Protein AF-A0A8B7NZS0-F1 (afdb_monomer)

Organism: Hyalella azteca (NCBI:txid294128)

pLDDT: mean 94.17, std 4.94, range [55.97, 98.5]

Mean predicted aligned error: 3.45 Å

Solvent-accessible surface area (backbone atoms only — not comparable to full-atom values): 9139 Å² total; per-residue (Å²): 96,61,95,75,73,39,80,42,83,44,68,47,51,79,77,82,53,74,66,44,69,57,82,91,39,33,42,39,36,47,36,36,73,24,49,51,70,50,74,46,76,57,96,89,38,81,35,51,24,24,23,70,68,56,48,27,56,76,72,72,43,74,86,49,78,38,71,66,47,79,46,74,58,92,57,36,57,59,39,32,47,53,32,38,65,71,78,41,49,70,65,55,73,36,41,43,24,40,39,31,53,44,56,37,47,86,48,65,72,50,35,52,50,49,55,50,52,52,54,53,46,45,74,71,50,31,41,79,79,46,73,45,64,42,73,56,96,82,29,60,46,80,54,95,93,36,86,43,40,28,30,34,42,36,34,32,40,29,57,92,79,106

Secondary structure (DSSP, 8-state):
-GGGT--EEEE-SSS---SEEETTTEEEE--EE-SSSEEEEETTEEEEEE-HHHHHHHHT-TT--BS-EEE--TTTHHHHHHHHHHT-GGGGGGBSEEEEEE---S-HHHHHHHHHHHHHHHHTTEEEEEEEE--STTSEEEETTEEEES-EEEEEEEGGG-

Foldseek 3Di:
DVVVVDAAEAEALPPPDDFDDDPDHYTYHNEAEALAFDWDADPNDTGTYHAPCVVCVVVVNQPPQAAEAEEDHPARVLSNLVRCLPPNVVSCVSYFKYKYKHFQADDPVSVVSVVVSVVSVVVSQKDWPDKDADVDPPFWDDDPNDTGGRMMITMIGHPVVD

Sequence (162 aa):
MERYGCKVYAFDPTMGRQAHLRGSNIHFQPWGLGGETGTSTFKGKKIPIYTYRDILKKINEEKSLIDYLKIDIEGFEIDFFRNVLNDDAELLANVKQIGMEIHPGRSTTIRDKIWSQIRQLRSLHFSQVFSQPNLVAKNPYEFRNKTVSNCYEILWVRKQFN

InterPro domains:
  IPR025714 Methyltransferase domain [PF13383] (5-111)
  IPR026913 Probable methyltransferase-like protein 24 [PTHR32026] (1-160)
  IPR029063 S-adenosyl-L-methionine-dependent methyltransferase superfamily [G3DSA:3.40.50.150] (1-130)
  IPR029063 S-adenosyl-L-methionine-dependent methyltransferase superfamily [SSF53335] (4-124)

Structure (mmCIF, N/CA/C/O backbone):
data_AF-A0A8B7NZS0-F1
#
_entry.id   AF-A0A8B7NZS0-F1
#
loop_
_atom_site.group_PDB
_atom_site.id
_atom_site.type_symbol
_atom_site.label_atom_id
_atom_site.label_alt_id
_atom_site.label_comp_id
_atom_site.label_asym_id
_atom_site.label_entity_id
_atom_site.label_seq_id
_atom_site.pdbx_PDB_ins_code
_atom_site.Cartn_x
_atom_site.Cartn_y
_atom_site.Cartn_z
_atom_site.occupancy
_atom_site.B_iso_or_equiv
_atom_site.auth_seq_id
_atom_site.auth_comp_id
_atom_site.auth_asym_id
_atom_site.auth_atom_id
_atom_site.pdbx_PDB_model_num
ATOM 1 N N . MET A 1 1 ? -19.993 -2.955 -0.467 1.00 80.12 1 MET A N 1
ATOM 2 C CA . MET A 1 1 ? -19.342 -2.844 0.854 1.00 80.12 1 MET A CA 1
ATOM 3 C C . MET A 1 1 ? -20.303 -2.293 1.890 1.00 80.12 1 MET A C 1
ATOM 5 O O . MET A 1 1 ? -20.662 -3.044 2.777 1.00 80.12 1 MET A O 1
ATOM 9 N N . GLU A 1 2 ? -20.826 -1.072 1.735 1.00 82.38 2 GLU A N 1
ATOM 10 C CA . GLU A 1 2 ? -21.787 -0.514 2.707 1.00 82.38 2 GLU A CA 1
ATOM 11 C C . GLU A 1 2 ? -23.027 -1.400 2.940 1.00 82.38 2 GLU A C 1
ATOM 13 O O . GLU A 1 2 ? -23.346 -1.711 4.078 1.00 82.38 2 GLU A O 1
ATOM 18 N N . ARG A 1 3 ? -23.678 -1.893 1.874 1.00 87.38 3 ARG A N 1
ATOM 19 C CA . ARG A 1 3 ? -24.835 -2.812 1.987 1.00 87.38 3 ARG A CA 1
ATOM 20 C C . ARG A 1 3 ? -24.532 -4.125 2.723 1.00 87.38 3 ARG A C 1
ATOM 22 O O . ARG A 1 3 ? -25.457 -4.810 3.130 1.00 87.38 3 ARG A O 1
ATOM 29 N N . TYR A 1 4 ? -23.254 -4.472 2.862 1.00 89.88 4 TYR A N 1
ATOM 30 C CA . TYR A 1 4 ? -22.785 -5.649 3.594 1.00 89.88 4 TYR A CA 1
ATOM 31 C C . TYR A 1 4 ? -22.320 -5.297 5.019 1.00 89.88 4 TYR A C 1
ATOM 33 O O . TYR A 1 4 ? -21.692 -6.119 5.674 1.00 89.88 4 TYR A O 1
ATOM 41 N N . GLY A 1 5 ? -22.583 -4.072 5.492 1.00 91.12 5 GLY A N 1
ATOM 42 C CA . GLY A 1 5 ? -22.212 -3.602 6.829 1.00 91.12 5 GLY A CA 1
ATOM 43 C C . GLY A 1 5 ? -20.736 -3.231 6.993 1.00 91.12 5 GLY A C 1
ATOM 44 O O . GLY A 1 5 ? -20.312 -2.909 8.099 1.00 91.12 5 GLY A O 1
ATOM 45 N N . CYS A 1 6 ? -19.937 -3.250 5.922 1.00 92.88 6 CYS A N 1
ATOM 46 C CA . CYS A 1 6 ? -18.503 -2.988 6.022 1.00 92.88 6 CYS A CA 1
ATOM 47 C C . CYS A 1 6 ? -18.218 -1.522 6.364 1.00 92.88 6 CYS A C 1
ATOM 49 O O . CYS A 1 6 ? -18.749 -0.620 5.709 1.00 92.88 6 CYS A O 1
ATOM 51 N N . LYS A 1 7 ? -17.298 -1.308 7.310 1.00 96.06 7 LYS A N 1
ATOM 52 C CA . LYS A 1 7 ? -16.635 -0.022 7.529 1.00 96.06 7 LYS A CA 1
ATOM 53 C C . LYS A 1 7 ? -15.509 0.131 6.519 1.00 96.06 7 LYS A C 1
ATOM 55 O O . LYS A 1 7 ? -14.648 -0.739 6.421 1.00 96.06 7 LYS A O 1
ATOM 60 N N . VAL A 1 8 ? -15.537 1.205 5.738 1.00 97.25 8 VAL A N 1
ATOM 61 C CA . VAL A 1 8 ? -14.570 1.427 4.657 1.00 97.25 8 VAL A CA 1
ATOM 62 C C . VAL A 1 8 ? -13.916 2.781 4.834 1.00 97.25 8 VAL A C 1
ATOM 64 O O . VAL A 1 8 ? -14.604 3.789 4.948 1.00 97.25 8 VAL A O 1
ATOM 67 N N . TYR A 1 9 ? -12.592 2.803 4.767 1.00 98.31 9 TYR A N 1
ATOM 68 C CA . TYR A 1 9 ? -11.823 4.024 4.595 1.00 98.31 9 TYR A CA 1
ATOM 69 C C . TYR A 1 9 ? -11.248 4.043 3.182 1.00 98.31 9 TYR A C 1
ATOM 71 O O . TYR A 1 9 ? -10.596 3.090 2.761 1.00 98.31 9 TYR A O 1
ATOM 79 N N . ALA A 1 10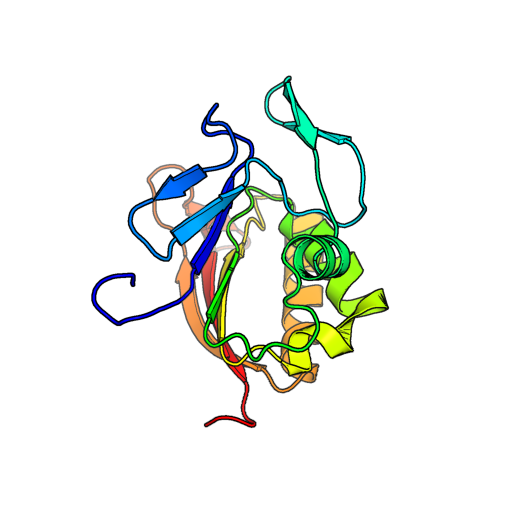 ? -11.541 5.106 2.440 1.00 97.81 10 ALA A N 1
ATOM 80 C CA . ALA A 1 10 ? -11.091 5.300 1.071 1.00 97.81 10 ALA A CA 1
ATOM 81 C C . ALA A 1 10 ? -10.220 6.554 0.997 1.00 97.81 10 ALA A C 1
ATOM 83 O O . ALA A 1 10 ? -10.612 7.612 1.491 1.00 97.81 10 ALA A O 1
ATOM 84 N N . PHE A 1 11 ? -9.059 6.431 0.362 1.00 98.06 11 PHE A N 1
ATOM 85 C CA . PHE A 1 11 ? -8.056 7.485 0.280 1.00 98.06 11 PHE A CA 1
ATOM 86 C C . PHE A 1 11 ? -7.757 7.775 -1.186 1.00 98.06 11 PHE A C 1
ATOM 88 O O . PHE A 1 11 ? -7.313 6.880 -1.899 1.00 98.06 11 PHE A O 1
ATOM 95 N N . ASP A 1 12 ? -8.029 8.996 -1.643 1.00 96.81 12 ASP A N 1
ATOM 96 C CA . ASP A 1 12 ? -7.651 9.430 -2.991 1.00 96.81 12 ASP A CA 1
ATOM 97 C C . ASP A 1 12 ? -7.437 10.956 -3.012 1.00 96.81 12 ASP A C 1
ATOM 99 O O . ASP A 1 12 ? -8.398 11.729 -2.918 1.00 96.81 12 ASP A O 1
ATOM 103 N N . PRO A 1 13 ? -6.189 11.434 -3.153 1.00 95.81 13 PRO A N 1
ATOM 104 C CA . PRO A 1 13 ? -5.892 12.863 -3.161 1.00 95.81 13 PRO A CA 1
ATOM 105 C C . PRO A 1 13 ? -6.210 13.539 -4.507 1.00 95.81 13 PRO A C 1
ATOM 107 O O . PRO A 1 13 ? -6.056 14.754 -4.644 1.00 95.81 13 PRO A O 1
ATOM 110 N N . THR A 1 14 ? -6.630 12.782 -5.524 1.00 93.88 14 THR A N 1
ATOM 111 C CA . THR A 1 14 ? -6.780 13.253 -6.908 1.00 93.88 14 THR A CA 1
ATOM 112 C C . THR A 1 14 ? -8.221 13.584 -7.290 1.00 93.88 14 THR A C 1
ATOM 114 O O . THR A 1 14 ? -8.434 14.361 -8.225 1.00 93.88 14 THR A O 1
ATOM 117 N N . MET A 1 15 ? -9.213 13.095 -6.535 1.00 93.75 15 MET A N 1
ATOM 118 C CA . MET A 1 15 ? -10.639 13.300 -6.834 1.00 93.75 15 MET A CA 1
ATOM 119 C C . MET A 1 15 ? -11.110 14.759 -6.745 1.00 93.75 15 MET A C 1
ATOM 121 O O . MET A 1 15 ? -12.225 15.068 -7.167 1.00 93.75 15 MET A O 1
ATOM 125 N N . GLY A 1 16 ? -10.318 15.655 -6.143 1.00 92.00 16 GLY A N 1
ATOM 126 C CA . GLY A 1 16 ? -10.723 17.046 -5.910 1.00 92.00 16 GLY A CA 1
ATOM 127 C C . GLY A 1 16 ? -11.935 17.175 -4.979 1.00 92.00 16 GLY A C 1
ATOM 128 O O . GLY A 1 16 ? -12.684 18.146 -5.060 1.00 92.00 16 GLY A O 1
ATOM 129 N N . ARG A 1 17 ? -12.159 16.177 -4.117 1.00 95.31 17 ARG A N 1
ATOM 130 C CA . ARG A 1 17 ? -13.229 16.157 -3.116 1.00 95.31 17 ARG A CA 1
ATOM 131 C C . ARG A 1 17 ? -12.637 16.400 -1.736 1.00 95.31 17 ARG A C 1
ATOM 133 O O . ARG A 1 17 ? -11.529 15.963 -1.454 1.00 95.31 17 ARG A O 1
ATOM 140 N N . GLN A 1 18 ? -13.382 17.077 -0.873 1.00 96.75 18 GLN A N 1
ATOM 141 C CA . GLN A 1 18 ? -13.036 17.158 0.545 1.00 96.75 18 GLN A CA 1
ATOM 142 C C . GLN A 1 18 ? -13.368 15.839 1.250 1.00 96.75 18 GLN A C 1
ATOM 144 O O . GLN A 1 18 ? -14.096 15.005 0.703 1.00 96.75 18 GLN A O 1
ATOM 149 N N . ALA A 1 19 ? -12.839 15.658 2.461 1.00 98.12 19 ALA A N 1
ATOM 150 C CA . ALA A 1 19 ? -13.211 14.538 3.315 1.00 98.12 19 ALA A CA 1
ATOM 151 C C . ALA A 1 19 ? -14.733 14.510 3.512 1.00 98.12 19 ALA A C 1
ATOM 153 O O . ALA A 1 19 ? -15.348 15.544 3.776 1.00 98.12 19 ALA A O 1
ATOM 154 N N . HIS A 1 20 ? -15.344 13.343 3.339 1.00 97.56 20 HIS A N 1
ATOM 155 C CA . HIS A 1 20 ? -16.790 13.187 3.467 1.00 97.56 20 HIS A CA 1
ATOM 156 C C . HIS A 1 20 ? -17.163 11.740 3.770 1.00 97.56 20 HIS A C 1
ATOM 158 O O . HIS A 1 20 ? -16.394 10.809 3.532 1.00 97.56 20 HIS A O 1
ATOM 164 N N . LEU A 1 21 ? -18.378 11.557 4.275 1.00 97.06 21 LEU A N 1
ATOM 165 C CA . LEU A 1 21 ? -18.997 10.248 4.387 1.00 97.06 21 LEU A CA 1
ATOM 166 C C . LEU A 1 21 ? -19.814 9.984 3.120 1.00 97.06 21 LEU A C 1
ATOM 168 O O . LEU A 1 21 ? -20.641 10.806 2.721 1.00 97.06 21 LEU A O 1
ATOM 172 N N . ARG A 1 22 ? -19.582 8.846 2.472 1.00 93.12 22 ARG A N 1
ATOM 173 C CA . ARG A 1 22 ? -20.422 8.352 1.382 1.00 93.12 22 ARG A CA 1
ATOM 174 C C . ARG A 1 22 ? -21.367 7.297 1.949 1.00 93.12 22 ARG A C 1
ATOM 176 O O . ARG A 1 22 ? -20.941 6.198 2.294 1.00 93.12 22 ARG A O 1
ATOM 183 N N . GLY A 1 23 ? -22.645 7.649 2.041 1.00 90.81 23 GLY A N 1
ATOM 184 C CA . GLY A 1 23 ? -23.613 6.841 2.776 1.00 90.81 23 GLY A CA 1
ATOM 185 C C . GLY A 1 23 ? -23.385 6.979 4.282 1.00 90.81 23 GLY A C 1
ATOM 186 O O . GLY A 1 23 ? -23.186 8.082 4.779 1.00 90.81 23 GLY A O 1
ATOM 187 N N . SER A 1 24 ? -23.409 5.860 4.988 1.00 90.94 24 SER A N 1
ATOM 188 C CA . SER A 1 24 ? -23.320 5.737 6.443 1.00 90.94 24 SER A CA 1
ATOM 189 C C . SER A 1 24 ? -21.976 5.210 6.951 1.00 90.94 24 SER A C 1
ATOM 191 O O . SER A 1 24 ? -21.653 5.445 8.110 1.00 90.94 24 SER A O 1
ATOM 193 N N . ASN A 1 25 ? -21.190 4.509 6.120 1.00 95.19 25 ASN A N 1
ATOM 194 C CA . ASN A 1 25 ? -20.007 3.779 6.610 1.00 95.19 25 ASN A CA 1
ATOM 195 C C . ASN A 1 25 ? -18.794 3.767 5.657 1.00 95.19 25 ASN A C 1
ATOM 197 O O . ASN A 1 25 ? -17.875 2.961 5.820 1.00 95.19 25 ASN A O 1
ATOM 201 N N . ILE A 1 26 ? -18.787 4.628 4.630 1.00 96.88 26 ILE A N 1
ATOM 202 C CA . ILE A 1 26 ? -17.635 4.806 3.732 1.00 96.88 26 ILE A CA 1
ATOM 203 C C . ILE A 1 26 ? -17.032 6.187 3.979 1.00 96.88 26 ILE A C 1
ATOM 205 O O . ILE A 1 26 ? -17.579 7.203 3.554 1.00 96.88 26 ILE A O 1
ATOM 209 N N . HIS A 1 27 ? -15.895 6.220 4.660 1.00 97.69 27 HIS A N 1
ATOM 210 C CA . HIS A 1 27 ? -15.165 7.422 5.033 1.00 97.69 27 HIS A CA 1
ATOM 211 C C . HIS A 1 27 ? -14.140 7.755 3.952 1.00 97.69 27 HIS A C 1
ATOM 213 O O . HIS A 1 27 ? -13.129 7.068 3.806 1.00 97.69 27 HIS A O 1
ATOM 219 N N . PHE A 1 28 ? -14.397 8.808 3.189 1.00 98.25 28 PHE A N 1
ATOM 220 C CA . PHE A 1 28 ? -13.462 9.301 2.193 1.00 98.25 28 PHE A CA 1
ATOM 221 C C . PHE A 1 28 ? -12.506 10.331 2.797 1.00 98.25 28 PHE A C 1
ATOM 223 O O . PHE A 1 28 ? -12.942 11.259 3.484 1.00 98.25 28 PHE A O 1
ATOM 230 N N . GLN A 1 29 ? -11.220 10.205 2.474 1.00 98.31 29 GLN A N 1
ATOM 231 C CA . GLN A 1 29 ? -10.169 11.149 2.836 1.00 98.31 29 GLN A CA 1
ATOM 232 C C . GLN A 1 29 ? -9.335 11.536 1.600 1.00 98.31 29 GLN A C 1
ATOM 234 O O . GLN A 1 29 ? -8.899 10.659 0.854 1.00 98.31 29 GLN A O 1
ATOM 239 N N . PRO A 1 30 ? -9.052 12.831 1.372 1.00 97.38 30 PRO A N 1
ATOM 240 C CA . PRO A 1 30 ? -8.280 13.289 0.217 1.00 97.38 30 PRO A CA 1
ATOM 241 C C . PRO A 1 30 ? -6.768 13.214 0.466 1.00 97.38 30 PRO A C 1
ATOM 243 O O . PRO A 1 30 ? -6.051 14.208 0.341 1.00 97.38 30 PRO A O 1
ATOM 246 N N . TRP A 1 31 ? -6.285 12.049 0.890 1.00 97.75 31 TRP A N 1
ATOM 247 C CA . TRP A 1 31 ? -4.897 11.827 1.292 1.00 97.75 31 TRP A CA 1
ATOM 248 C C . TRP A 1 31 ? -4.234 10.789 0.393 1.00 97.75 31 TRP A C 1
ATOM 250 O O . TRP A 1 31 ? -4.885 9.836 -0.023 1.00 97.75 31 TRP A O 1
ATOM 260 N N . GLY A 1 32 ? -2.943 10.956 0.117 1.00 97.25 32 GLY A N 1
ATOM 261 C CA . GLY A 1 32 ? -2.127 9.931 -0.529 1.00 97.25 32 GLY A CA 1
ATOM 262 C C . GLY A 1 32 ? -1.412 9.030 0.480 1.00 97.25 32 GLY A C 1
ATOM 263 O O . GLY A 1 32 ? -1.158 9.424 1.620 1.00 97.25 32 GLY A O 1
ATOM 264 N N . LEU A 1 33 ? -1.054 7.830 0.031 1.00 97.56 33 LEU A N 1
ATOM 265 C CA . LEU A 1 33 ? -0.174 6.906 0.744 1.00 97.56 33 LEU A CA 1
ATOM 266 C C . LEU A 1 33 ? 1.257 7.076 0.221 1.00 97.56 33 LEU A C 1
ATOM 268 O O . LEU A 1 33 ? 1.469 7.125 -0.990 1.00 97.56 33 LEU A O 1
ATOM 272 N N . GLY A 1 34 ? 2.232 7.169 1.121 1.00 95.69 34 GLY A N 1
ATOM 273 C CA . GLY A 1 34 ? 3.642 7.327 0.768 1.00 95.69 34 GLY A CA 1
ATOM 274 C C . GLY A 1 34 ? 4.581 6.624 1.745 1.00 95.69 34 GLY A C 1
ATOM 275 O O . GLY A 1 34 ? 4.146 5.999 2.709 1.00 95.69 34 GLY A O 1
ATOM 276 N N . GLY A 1 35 ? 5.885 6.733 1.482 1.00 95.88 35 GLY A N 1
ATOM 277 C CA . GLY A 1 35 ? 6.931 6.211 2.369 1.00 95.88 35 GLY A CA 1
ATOM 278 C C . GLY A 1 35 ? 7.312 7.150 3.516 1.00 95.88 35 GLY A C 1
ATOM 279 O O . GLY A 1 35 ? 8.088 6.765 4.380 1.00 95.88 35 GLY A O 1
ATOM 280 N N . GLU A 1 36 ? 6.792 8.376 3.520 1.00 96.25 36 GLU A N 1
ATOM 281 C CA . GLU A 1 36 ? 6.973 9.365 4.580 1.00 96.25 36 GLU A CA 1
ATOM 282 C C . GLU A 1 36 ? 5.743 10.277 4.657 1.00 96.25 36 GLU A C 1
ATOM 284 O O . GLU A 1 36 ? 4.994 10.421 3.685 1.00 96.25 36 GLU A O 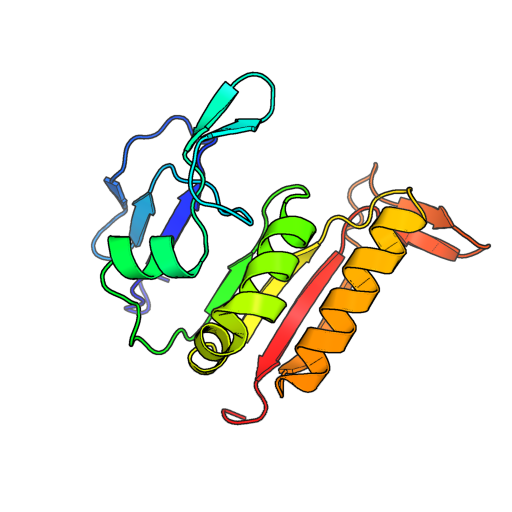1
ATOM 289 N N . THR A 1 37 ? 5.529 10.893 5.817 1.00 98.00 37 THR A N 1
ATOM 290 C CA . THR A 1 37 ? 4.454 11.868 6.008 1.00 98.00 37 THR A CA 1
ATOM 291 C C . THR A 1 37 ? 4.920 13.254 5.594 1.00 98.00 37 THR A C 1
ATOM 293 O O . THR A 1 37 ? 5.931 13.755 6.082 1.00 98.00 37 THR A O 1
ATOM 296 N N . GLY A 1 38 ? 4.157 13.907 4.721 1.00 97.12 38 GLY A N 1
ATOM 297 C CA . GLY A 1 38 ? 4.512 15.222 4.211 1.00 97.12 38 GLY A CA 1
ATOM 298 C C . GLY A 1 38 ? 3.678 15.637 3.009 1.00 97.12 38 GLY A C 1
ATOM 299 O O . GLY A 1 38 ? 2.464 15.443 2.957 1.00 97.12 38 GLY A O 1
ATOM 300 N N . THR A 1 39 ? 4.337 16.266 2.041 1.00 96.62 39 THR A N 1
ATOM 301 C CA . THR A 1 39 ? 3.721 16.716 0.791 1.00 96.62 39 THR A CA 1
ATOM 302 C C . THR A 1 39 ? 4.494 16.147 -0.385 1.00 96.62 39 THR A C 1
ATOM 304 O O . THR A 1 39 ? 5.698 16.359 -0.486 1.00 96.62 39 THR A O 1
ATOM 307 N N . SER A 1 40 ? 3.793 15.487 -1.301 1.00 94.12 40 SER A N 1
ATOM 308 C CA . SER A 1 40 ? 4.353 15.030 -2.574 1.00 94.12 40 SER A CA 1
ATOM 309 C C . SER A 1 40 ? 3.791 15.847 -3.733 1.00 94.12 40 SER A C 1
ATOM 311 O O . SER A 1 40 ? 2.775 16.529 -3.592 1.00 94.12 40 SER A O 1
ATOM 313 N N . THR A 1 41 ? 4.454 15.798 -4.886 1.00 92.88 41 THR A N 1
ATOM 314 C CA . THR A 1 41 ? 3.946 16.394 -6.124 1.00 92.88 41 THR A CA 1
ATOM 315 C C . THR A 1 41 ? 3.483 15.291 -7.062 1.00 92.88 41 THR A C 1
ATOM 317 O O . THR A 1 41 ? 4.292 14.503 -7.541 1.00 92.88 41 THR A O 1
ATOM 320 N N . PHE A 1 42 ? 2.190 15.268 -7.377 1.00 89.19 42 PHE A N 1
ATOM 321 C CA . PHE A 1 42 ? 1.605 14.342 -8.343 1.00 89.19 42 PHE A CA 1
ATOM 322 C C . PHE A 1 42 ? 0.897 15.123 -9.447 1.00 89.19 42 PHE A C 1
ATOM 324 O O . PHE A 1 42 ? 0.040 15.965 -9.175 1.00 89.19 42 PHE A O 1
ATOM 331 N N . LYS A 1 43 ? 1.285 14.884 -10.708 1.00 88.50 43 LYS A N 1
ATOM 332 C CA . LYS A 1 43 ? 0.761 15.604 -11.889 1.00 88.50 43 LYS A CA 1
ATOM 333 C C . LYS A 1 43 ? 0.766 17.138 -11.709 1.00 88.50 43 LYS A C 1
ATOM 335 O O . LYS A 1 43 ? -0.197 17.820 -12.047 1.00 88.50 43 LYS A O 1
ATOM 340 N N . GLY A 1 44 ? 1.845 17.670 -11.125 1.00 89.69 44 GLY A N 1
ATOM 341 C CA . GLY A 1 44 ? 2.034 19.106 -10.873 1.00 89.69 44 GLY A CA 1
ATOM 342 C C . GL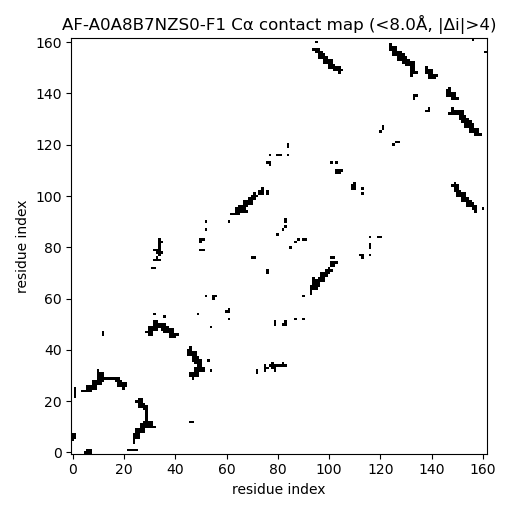Y A 1 44 ? 1.256 19.676 -9.680 1.00 89.69 44 GLY A C 1
ATOM 343 O O . GLY A 1 44 ? 1.368 20.867 -9.402 1.00 89.69 44 GLY A O 1
ATOM 344 N N . LYS A 1 45 ? 0.490 18.857 -8.951 1.00 90.81 45 LYS A N 1
ATOM 345 C CA . LYS A 1 45 ? -0.253 19.273 -7.756 1.00 90.81 45 LYS A CA 1
ATOM 346 C C . LYS A 1 45 ? 0.442 18.783 -6.495 1.00 90.81 45 LYS A C 1
ATOM 348 O O . LYS A 1 45 ? 0.846 17.625 -6.419 1.00 90.81 45 LYS A O 1
ATOM 353 N N . LYS A 1 46 ? 0.537 19.659 -5.496 1.00 94.25 46 LYS A N 1
ATOM 354 C CA . LYS A 1 46 ? 0.965 19.286 -4.146 1.00 94.25 46 LYS A CA 1
ATOM 355 C C . LYS A 1 46 ? -0.165 18.526 -3.457 1.00 94.25 46 LYS A C 1
ATOM 357 O O . LYS A 1 46 ? -1.270 19.053 -3.352 1.00 94.25 46 LYS A O 1
ATOM 362 N N . ILE A 1 47 ? 0.118 17.310 -3.006 1.00 94.56 47 ILE A N 1
ATOM 363 C CA . ILE A 1 47 ? -0.830 16.436 -2.315 1.00 94.56 47 ILE A CA 1
ATOM 364 C C . ILE A 1 47 ? -0.289 16.063 -0.931 1.00 94.56 47 ILE A C 1
ATOM 366 O O . ILE A 1 47 ? 0.909 15.788 -0.808 1.00 94.56 47 ILE A O 1
ATOM 370 N N . PRO A 1 48 ? -1.136 16.049 0.113 1.00 97.00 48 PRO A N 1
ATOM 371 C CA . PRO A 1 48 ? -0.737 15.500 1.398 1.00 97.00 48 PRO A CA 1
ATOM 372 C C . PRO A 1 48 ? -0.545 13.989 1.254 1.00 97.00 48 PRO A C 1
ATOM 374 O O . PRO A 1 48 ? -1.416 13.298 0.719 1.00 97.00 48 PRO A O 1
ATOM 377 N N . ILE A 1 49 ? 0.590 13.490 1.734 1.00 97.69 49 ILE A N 1
ATOM 378 C CA . ILE A 1 49 ? 0.883 12.059 1.808 1.00 97.69 49 ILE A CA 1
ATOM 379 C C . ILE A 1 49 ? 1.184 11.664 3.249 1.00 97.69 49 ILE A C 1
ATOM 381 O O . ILE A 1 49 ? 1.722 12.464 4.018 1.00 97.69 49 ILE A O 1
ATOM 385 N N . TYR A 1 50 ? 0.830 10.436 3.603 1.00 98.25 50 TYR A N 1
ATOM 386 C CA . TYR A 1 50 ? 1.066 9.871 4.926 1.00 98.25 50 TYR A CA 1
ATOM 387 C C . TYR A 1 50 ? 1.635 8.460 4.804 1.00 98.25 50 TYR A C 1
ATOM 389 O O . TYR A 1 50 ? 1.308 7.734 3.860 1.00 98.25 50 TYR A O 1
ATOM 397 N N . THR A 1 51 ? 2.450 8.062 5.780 1.00 98.19 51 THR A N 1
ATOM 398 C CA . THR A 1 51 ? 2.799 6.648 5.968 1.00 98.19 51 THR A CA 1
ATOM 399 C C . THR A 1 51 ? 1.560 5.842 6.341 1.00 98.19 51 THR A C 1
ATOM 401 O O . THR A 1 51 ? 0.560 6.384 6.825 1.00 98.19 51 THR A O 1
ATOM 404 N N . TYR A 1 52 ? 1.620 4.522 6.167 1.00 98.06 52 TYR A N 1
ATOM 405 C CA . TYR A 1 52 ? 0.507 3.650 6.543 1.00 98.06 52 TYR A CA 1
ATOM 406 C C . TYR A 1 52 ? 0.153 3.770 8.031 1.00 98.06 52 TYR A C 1
ATOM 408 O O . TYR A 1 52 ? -1.022 3.898 8.380 1.00 98.06 52 TYR A O 1
ATOM 416 N N . ARG A 1 53 ? 1.167 3.836 8.903 1.00 97.88 53 ARG A N 1
ATOM 417 C CA . ARG A 1 53 ? 0.989 4.080 10.338 1.00 97.88 53 ARG A CA 1
ATOM 418 C C . ARG A 1 53 ? 0.225 5.369 10.615 1.00 97.88 53 ARG A C 1
ATOM 420 O O . ARG A 1 53 ? -0.720 5.369 11.402 1.00 97.88 53 ARG A O 1
ATOM 427 N N . ASP A 1 54 ? 0.629 6.466 9.981 1.00 98.44 54 ASP A N 1
ATOM 428 C CA . ASP A 1 54 ? 0.020 7.770 10.227 1.00 98.44 54 ASP A CA 1
ATOM 429 C C . ASP A 1 54 ? -1.403 7.853 9.675 1.00 98.44 54 ASP A C 1
ATOM 431 O O . ASP A 1 54 ? -2.249 8.511 10.286 1.00 98.44 54 ASP A O 1
ATOM 435 N N . ILE A 1 55 ? -1.707 7.142 8.583 1.00 98.50 55 ILE A N 1
ATOM 436 C CA . ILE A 1 55 ? -3.091 6.963 8.130 1.00 98.50 55 ILE A CA 1
ATOM 437 C C . ILE A 1 55 ? -3.907 6.266 9.216 1.00 98.50 55 ILE A C 1
ATOM 439 O O . ILE A 1 55 ? -4.916 6.828 9.643 1.00 98.50 55 ILE A O 1
ATOM 443 N N . LEU A 1 56 ? -3.464 5.097 9.697 1.00 98.25 56 LEU A N 1
ATOM 444 C CA . LEU A 1 56 ? -4.180 4.329 10.723 1.00 98.25 56 LEU A CA 1
ATOM 445 C C . LEU A 1 56 ? -4.397 5.142 12.008 1.00 98.25 56 LEU A C 1
ATOM 447 O O . LEU A 1 56 ? -5.501 5.128 12.552 1.00 98.25 56 LEU A O 1
ATOM 451 N N . LYS A 1 57 ? -3.393 5.915 12.444 1.00 98.31 57 LYS A N 1
ATOM 452 C CA . LYS A 1 57 ? -3.510 6.872 13.560 1.00 98.31 57 LYS A CA 1
ATOM 453 C C . LYS A 1 57 ? -4.609 7.894 13.325 1.00 98.31 57 LYS A C 1
ATOM 455 O O . LYS A 1 57 ? -5.461 8.098 14.179 1.00 98.31 57 LYS A O 1
ATOM 460 N N . LYS A 1 58 ? -4.615 8.540 12.157 1.00 98.31 58 LYS A N 1
ATOM 461 C CA . LYS A 1 58 ? -5.575 9.610 11.841 1.00 98.31 58 LYS A CA 1
ATOM 462 C C . LYS A 1 58 ? -7.019 9.138 11.799 1.00 98.31 58 LYS A C 1
ATOM 464 O O . LYS A 1 58 ? -7.917 9.932 12.065 1.00 98.31 58 LYS A O 1
ATOM 469 N N . ILE A 1 59 ? -7.240 7.877 11.446 1.00 97.62 59 ILE A N 1
ATOM 470 C CA . ILE A 1 59 ? -8.577 7.283 11.401 1.00 97.62 59 ILE A CA 1
ATOM 471 C C . ILE A 1 59 ? -8.938 6.500 12.673 1.00 97.62 59 ILE A C 1
ATOM 473 O O . ILE A 1 59 ? -10.055 5.991 12.748 1.00 97.62 59 ILE A O 1
ATOM 477 N N . ASN A 1 60 ? -8.033 6.448 13.661 1.00 97.31 60 ASN A N 1
ATOM 478 C CA . ASN A 1 60 ? -8.133 5.670 14.900 1.00 97.31 60 ASN A CA 1
ATOM 479 C C . ASN A 1 60 ? -8.317 4.151 14.681 1.00 97.31 60 ASN A C 1
ATOM 481 O O . ASN A 1 60 ? -9.083 3.509 15.395 1.00 97.31 60 ASN A O 1
ATOM 485 N N . GLU A 1 61 ? -7.599 3.566 13.718 1.00 97.00 61 GLU A N 1
ATOM 486 C CA . GLU A 1 61 ? -7.684 2.136 13.350 1.00 97.00 61 GLU A CA 1
ATOM 487 C C . GLU A 1 61 ? -6.352 1.377 13.533 1.00 97.00 61 GLU A C 1
ATOM 489 O O . GLU A 1 61 ? -6.163 0.299 12.979 1.00 97.00 61 GLU A O 1
ATOM 494 N N . GLU A 1 62 ? -5.400 1.903 14.313 1.00 94.88 62 GLU A N 1
ATOM 495 C CA . GLU A 1 62 ? -4.075 1.272 14.511 1.00 94.88 62 GLU A CA 1
ATOM 496 C C . GLU A 1 62 ? -4.141 -0.162 15.052 1.00 94.88 62 GLU A C 1
ATOM 498 O O . GLU A 1 62 ? -3.278 -0.990 14.765 1.00 94.88 62 GLU A O 1
ATOM 503 N N . LYS A 1 63 ? -5.161 -0.453 15.862 1.00 94.50 63 LYS A N 1
ATOM 504 C CA . LYS A 1 63 ? -5.346 -1.755 16.520 1.00 94.50 63 LYS A CA 1
ATOM 505 C C . LYS A 1 63 ? -6.376 -2.632 15.815 1.00 94.50 63 LYS A C 1
ATOM 507 O O . LYS A 1 63 ? -6.686 -3.717 16.303 1.00 94.50 63 LYS A O 1
ATOM 512 N N . SER A 1 64 ? -6.937 -2.152 14.715 1.00 95.19 64 SER A N 1
ATOM 513 C CA . SER A 1 64 ? -8.059 -2.809 14.066 1.00 95.19 64 SER A CA 1
ATOM 514 C C . SER A 1 64 ? -7.598 -3.931 13.161 1.00 95.19 64 SER A C 1
ATOM 516 O O . SER A 1 64 ? -6.583 -3.824 12.475 1.00 95.19 64 SER A O 1
ATOM 518 N N . LEU A 1 65 ? -8.382 -5.006 13.140 1.00 96.12 65 LEU A N 1
ATOM 519 C CA . LEU A 1 65 ? -8.227 -6.073 12.166 1.00 96.12 65 LEU A CA 1
ATOM 520 C C . LEU A 1 65 ? -8.793 -5.603 10.823 1.00 96.12 65 LEU A C 1
ATOM 522 O O . LEU A 1 65 ? -9.974 -5.281 10.715 1.00 96.12 65 LEU A O 1
ATOM 526 N N . ILE A 1 66 ? -7.948 -5.582 9.802 1.00 97.31 66 ILE A N 1
ATOM 527 C CA . ILE A 1 66 ? -8.278 -5.150 8.449 1.00 97.31 66 ILE A CA 1
ATOM 528 C C . ILE A 1 66 ? -8.522 -6.393 7.603 1.00 97.31 66 ILE A C 1
ATOM 530 O O . ILE A 1 66 ? -7.601 -7.146 7.274 1.00 97.31 66 ILE A O 1
ATOM 534 N N . ASP A 1 67 ? -9.781 -6.610 7.230 1.00 97.12 67 ASP A N 1
ATOM 535 C CA . ASP A 1 67 ? -10.157 -7.749 6.391 1.00 97.12 67 ASP A CA 1
ATOM 536 C C . ASP A 1 67 ? -9.564 -7.655 4.981 1.00 97.12 67 ASP A C 1
ATOM 538 O O . ASP A 1 67 ? -9.196 -8.675 4.396 1.00 97.12 67 ASP A O 1
ATOM 542 N N . TYR A 1 68 ? -9.453 -6.439 4.439 1.00 97.62 68 TYR A N 1
ATOM 543 C CA . TYR A 1 68 ? -8.954 -6.204 3.089 1.00 97.62 68 TYR A CA 1
ATOM 544 C C . TYR A 1 68 ? -8.302 -4.825 2.948 1.00 97.62 68 TYR A C 1
ATOM 546 O O . TYR A 1 68 ? -8.959 -3.799 3.129 1.00 97.62 68 TYR A O 1
ATOM 554 N N . LEU A 1 69 ? -7.022 -4.807 2.579 1.00 98.06 69 LEU A N 1
ATOM 555 C CA . LEU A 1 69 ? -6.267 -3.605 2.226 1.00 98.06 69 LEU A CA 1
ATOM 556 C C . LEU A 1 69 ? -6.071 -3.572 0.703 1.00 98.06 69 LEU A C 1
ATOM 558 O O . LEU A 1 69 ? -5.321 -4.386 0.166 1.00 98.06 69 LEU A O 1
ATOM 562 N N . LYS A 1 70 ? -6.742 -2.651 -0.004 1.00 98.00 70 LYS A N 1
ATOM 563 C CA . LYS A 1 70 ? -6.500 -2.414 -1.440 1.00 98.00 70 LYS A CA 1
ATOM 564 C C . LYS A 1 70 ? -5.492 -1.288 -1.620 1.00 98.00 70 LYS A C 1
ATOM 566 O O . LYS A 1 70 ? -5.656 -0.226 -1.028 1.00 98.00 70 LYS A O 1
ATOM 571 N N . ILE A 1 71 ? -4.483 -1.526 -2.451 1.00 97.56 71 ILE A N 1
ATOM 572 C CA . ILE A 1 71 ? -3.432 -0.561 -2.778 1.00 97.56 71 ILE A CA 1
ATOM 573 C C . ILE A 1 71 ? -3.370 -0.401 -4.292 1.00 97.56 71 ILE A C 1
ATOM 575 O O . ILE A 1 71 ? -3.175 -1.365 -5.025 1.00 97.56 71 ILE A O 1
ATOM 579 N N . ASP A 1 72 ? -3.564 0.819 -4.752 1.00 95.94 72 ASP A N 1
ATOM 580 C CA . ASP A 1 72 ? -3.368 1.229 -6.135 1.00 95.94 72 ASP A CA 1
ATOM 581 C C . ASP A 1 72 ? -2.991 2.708 -6.073 1.00 95.94 72 ASP A C 1
ATOM 583 O O . ASP A 1 72 ? -3.82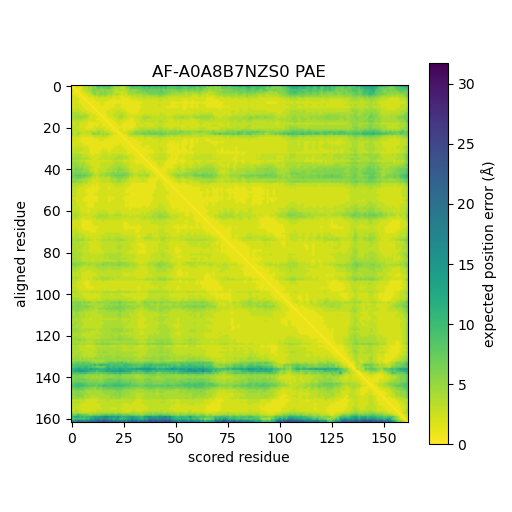4 3.552 -5.734 1.00 95.94 72 ASP A O 1
ATOM 587 N N . ILE A 1 73 ? -1.691 2.983 -6.186 1.00 95.19 73 ILE A N 1
ATOM 588 C CA . ILE A 1 73 ? -1.113 4.291 -5.853 1.00 95.19 73 ILE A CA 1
ATOM 589 C C . ILE A 1 73 ? -0.137 4.777 -6.924 1.00 95.19 73 ILE A C 1
ATOM 591 O O . ILE A 1 73 ? 0.744 5.589 -6.641 1.00 95.19 73 ILE A O 1
ATOM 595 N N . GLU A 1 74 ? -0.322 4.314 -8.162 1.00 92.94 74 GLU A N 1
ATOM 596 C CA . GLU A 1 74 ? 0.265 4.912 -9.367 1.00 92.94 74 GLU A CA 1
ATOM 597 C C . GLU A 1 74 ? 1.801 5.076 -9.301 1.00 92.94 74 GLU A C 1
ATOM 599 O O . GLU A 1 74 ? 2.351 6.108 -9.701 1.00 92.94 74 GLU A O 1
ATOM 604 N N . GLY A 1 75 ? 2.516 4.079 -8.764 1.00 91.44 75 GLY A N 1
ATOM 605 C CA . GLY A 1 75 ? 3.986 4.062 -8.700 1.00 91.44 75 GLY A CA 1
ATOM 606 C C . GLY A 1 75 ? 4.588 4.320 -7.320 1.00 91.44 75 GLY A C 1
ATOM 607 O O . GLY A 1 75 ? 5.773 4.047 -7.111 1.00 91.44 75 GLY A O 1
ATOM 608 N N . PHE A 1 76 ? 3.794 4.793 -6.357 1.00 93.75 76 PHE A N 1
ATOM 609 C CA . PHE A 1 76 ? 4.257 5.012 -4.981 1.00 93.75 76 PHE A CA 1
ATOM 610 C C . PHE A 1 76 ? 4.401 3.704 -4.177 1.00 93.75 76 PHE A C 1
ATOM 612 O O . PHE A 1 76 ? 4.772 3.742 -3.001 1.00 93.75 76 PHE A O 1
ATOM 619 N N . GLU A 1 77 ? 4.166 2.530 -4.786 1.00 95.75 77 GLU A N 1
ATOM 620 C CA . GLU A 1 77 ? 4.243 1.234 -4.094 1.00 95.75 77 GLU A CA 1
ATOM 621 C C . GLU A 1 77 ? 5.645 0.956 -3.551 1.00 95.75 77 GLU A C 1
ATOM 623 O O . GLU A 1 77 ? 5.769 0.366 -2.480 1.00 95.75 77 GLU A O 1
ATOM 628 N N . ILE A 1 78 ? 6.699 1.410 -4.242 1.00 95.25 78 ILE A N 1
ATOM 629 C CA . ILE A 1 78 ? 8.081 1.242 -3.767 1.00 95.25 78 ILE A CA 1
ATOM 630 C C . ILE A 1 78 ? 8.295 1.987 -2.451 1.00 95.25 78 ILE A C 1
ATOM 632 O O . ILE A 1 78 ? 8.900 1.427 -1.536 1.00 95.25 78 ILE A O 1
ATOM 636 N N . ASP A 1 79 ? 7.819 3.228 -2.350 1.00 95.06 79 ASP A N 1
ATOM 637 C CA . ASP A 1 79 ? 8.002 4.050 -1.153 1.00 95.06 79 ASP A CA 1
ATOM 638 C C . ASP A 1 79 ? 7.154 3.529 0.006 1.00 95.06 79 ASP A C 1
ATOM 640 O O . ASP A 1 79 ? 7.673 3.371 1.113 1.00 95.06 79 ASP A O 1
ATOM 644 N N . PHE A 1 80 ? 5.892 3.176 -0.263 1.00 95.75 80 PHE A N 1
ATOM 645 C CA . PHE A 1 80 ? 5.028 2.505 0.708 1.00 95.75 80 PHE A CA 1
ATOM 646 C C . PHE A 1 80 ? 5.685 1.230 1.243 1.00 95.75 80 PHE A C 1
ATOM 648 O O . PHE A 1 80 ? 5.823 1.070 2.455 1.00 95.75 80 PHE A O 1
ATOM 655 N N . PHE A 1 81 ? 6.139 0.339 0.355 1.00 95.44 81 PHE A N 1
ATOM 656 C CA . PHE A 1 81 ? 6.755 -0.913 0.775 1.00 95.44 81 PHE A CA 1
ATOM 657 C C . PHE A 1 81 ? 8.076 -0.709 1.497 1.00 95.44 81 PHE A C 1
ATOM 659 O O . PHE A 1 81 ? 8.364 -1.454 2.427 1.00 95.44 81 PHE A O 1
ATOM 666 N N . ARG A 1 82 ? 8.880 0.283 1.103 1.00 94.69 82 ARG A N 1
ATOM 667 C CA . ARG A 1 82 ? 10.122 0.606 1.811 1.00 94.69 82 ARG A CA 1
ATOM 668 C C . ARG A 1 82 ? 9.827 0.968 3.263 1.00 94.69 82 ARG A C 1
ATOM 670 O O . ARG A 1 82 ? 10.531 0.480 4.131 1.00 94.69 82 ARG A O 1
ATOM 677 N N . ASN A 1 83 ? 8.808 1.782 3.517 1.00 96.19 83 ASN A N 1
ATOM 678 C CA . ASN A 1 83 ? 8.443 2.150 4.880 1.00 96.19 83 ASN A CA 1
ATOM 679 C C . ASN A 1 83 ? 7.783 0.984 5.630 1.00 96.19 83 ASN A C 1
ATOM 681 O O . ASN A 1 83 ? 8.293 0.552 6.660 1.00 96.19 83 ASN A O 1
ATOM 685 N N . VAL A 1 84 ? 6.698 0.408 5.102 1.00 95.88 84 VAL A N 1
ATOM 686 C CA . VAL A 1 84 ? 5.935 -0.594 5.862 1.00 95.88 84 VAL A CA 1
ATOM 687 C C . VAL A 1 84 ? 6.700 -1.902 6.068 1.00 95.88 84 VAL A C 1
ATOM 689 O O . VAL A 1 84 ? 6.482 -2.560 7.070 1.00 95.88 84 VAL A O 1
ATOM 692 N N . LEU A 1 85 ? 7.590 -2.311 5.156 1.00 94.81 85 LEU A N 1
ATOM 693 C CA . LEU A 1 85 ? 8.346 -3.560 5.331 1.00 94.81 85 LEU A CA 1
ATOM 694 C C . LEU A 1 85 ? 9.582 -3.387 6.220 1.00 94.81 85 LEU A C 1
ATOM 696 O O . LEU A 1 85 ? 9.996 -4.364 6.841 1.00 94.81 85 LEU A O 1
ATOM 700 N N . ASN A 1 86 ? 10.168 -2.187 6.279 1.00 93.31 86 ASN A N 1
ATOM 701 C CA . ASN A 1 86 ? 11.391 -1.950 7.050 1.00 93.31 86 ASN A CA 1
ATOM 702 C C . ASN A 1 86 ? 11.102 -1.426 8.459 1.00 93.31 86 ASN A C 1
ATOM 704 O O . ASN A 1 86 ? 11.731 -1.882 9.410 1.00 93.31 86 ASN A O 1
ATOM 708 N N . ASP A 1 87 ? 10.170 -0.480 8.580 1.00 93.06 87 ASP A N 1
ATOM 709 C CA . ASP A 1 87 ? 9.961 0.283 9.813 1.00 93.06 87 ASP A CA 1
ATOM 710 C C . ASP A 1 87 ? 8.719 -0.194 10.579 1.00 93.06 87 ASP A C 1
ATOM 712 O O . ASP A 1 87 ? 8.701 -0.163 11.807 1.00 93.06 87 ASP A O 1
ATOM 716 N N . ASP A 1 88 ? 7.690 -0.655 9.854 1.00 95.31 88 ASP A N 1
ATOM 717 C CA . ASP A 1 88 ? 6.340 -0.855 10.395 1.00 95.31 88 ASP A CA 1
ATOM 718 C C . ASP A 1 88 ? 5.721 -2.225 10.023 1.00 95.31 88 ASP A C 1
ATOM 720 O O . ASP A 1 88 ? 4.503 -2.349 9.828 1.00 95.31 88 ASP A O 1
ATOM 724 N N . ALA A 1 89 ? 6.545 -3.270 9.879 1.00 94.94 89 ALA A N 1
ATOM 725 C CA . ALA A 1 89 ? 6.100 -4.574 9.370 1.00 94.94 89 ALA A CA 1
ATOM 726 C C . ALA A 1 89 ? 5.019 -5.224 10.248 1.00 94.94 89 ALA A C 1
ATOM 728 O O . ALA A 1 89 ? 4.181 -5.987 9.755 1.00 94.94 89 ALA A O 1
ATOM 729 N N . GLU A 1 90 ? 4.991 -4.899 11.541 1.00 94.56 90 GLU A N 1
ATOM 730 C CA . GLU A 1 90 ? 3.976 -5.371 12.475 1.00 94.56 90 GLU A CA 1
ATOM 731 C C . GLU A 1 90 ? 2.574 -4.837 12.158 1.00 94.56 90 GLU A C 1
ATOM 733 O O . GLU A 1 90 ? 1.591 -5.493 12.495 1.00 94.56 90 GLU A O 1
ATOM 738 N N . LEU A 1 91 ? 2.441 -3.713 11.442 1.00 95.56 91 LEU A N 1
ATOM 739 C CA . LEU A 1 91 ? 1.129 -3.212 11.012 1.00 95.56 91 LEU A CA 1
ATOM 740 C C . LEU A 1 91 ? 0.452 -4.151 10.008 1.00 95.56 91 LEU A C 1
ATOM 742 O O . LEU A 1 91 ? -0.777 -4.231 9.952 1.00 95.56 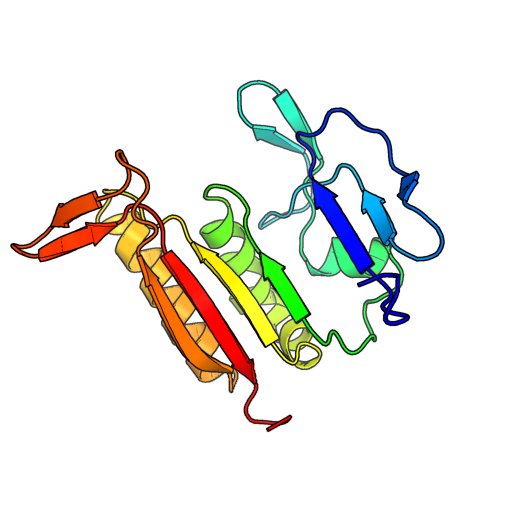91 LEU A O 1
ATOM 746 N N . LEU A 1 92 ? 1.237 -4.910 9.239 1.00 95.44 92 LEU A N 1
ATOM 747 C CA . LEU A 1 92 ? 0.708 -5.929 8.332 1.00 95.44 92 LEU A CA 1
ATOM 748 C C . LEU A 1 92 ? 0.205 -7.168 9.086 1.00 95.44 92 LEU A C 1
ATOM 750 O O . LEU A 1 92 ? -0.529 -7.978 8.514 1.00 95.44 92 LEU A O 1
ATOM 754 N N . ALA A 1 93 ? 0.535 -7.315 10.376 1.00 93.94 93 ALA A N 1
ATOM 755 C CA . ALA A 1 93 ? 0.035 -8.417 11.192 1.00 93.94 93 ALA A CA 1
ATOM 756 C C . ALA A 1 93 ? -1.476 -8.330 11.460 1.00 93.94 93 ALA A C 1
ATOM 758 O O . ALA A 1 93 ? -2.104 -9.340 11.770 1.00 93.94 93 ALA A O 1
ATOM 759 N N . ASN A 1 94 ? -2.081 -7.159 11.280 1.00 94.44 94 ASN A N 1
ATOM 760 C CA . ASN A 1 94 ? -3.523 -6.985 11.411 1.00 94.44 94 ASN A CA 1
ATOM 761 C C . ASN A 1 94 ? -4.249 -7.007 10.059 1.00 94.44 94 ASN A C 1
ATOM 763 O O . ASN A 1 94 ? -5.430 -6.689 10.007 1.00 94.44 94 ASN A O 1
ATOM 767 N N . VAL A 1 95 ? -3.588 -7.393 8.962 1.00 97.38 95 VAL A N 1
ATOM 768 C CA . VAL A 1 95 ? -4.196 -7.426 7.624 1.00 97.38 95 VAL A CA 1
ATOM 769 C C . VAL A 1 95 ? -4.411 -8.870 7.173 1.00 97.38 95 VAL A C 1
ATOM 771 O O . VAL A 1 95 ? -3.460 -9.648 7.074 1.00 97.38 95 VAL A O 1
ATOM 774 N N . LYS A 1 96 ? -5.660 -9.250 6.875 1.00 97.75 96 LYS A N 1
ATOM 775 C CA . LYS A 1 96 ? -5.977 -10.602 6.375 1.00 97.75 96 LYS A CA 1
ATOM 776 C C . LYS A 1 96 ? -5.605 -10.768 4.907 1.00 97.75 96 LYS A C 1
ATOM 778 O O . LYS A 1 96 ? -5.037 -11.789 4.520 1.00 97.75 96 LYS A O 1
ATOM 783 N N . GLN A 1 97 ? -5.938 -9.772 4.091 1.00 97.88 97 GLN A N 1
ATOM 784 C CA . GLN A 1 97 ? -5.765 -9.814 2.645 1.00 97.88 97 GLN A CA 1
ATOM 785 C C . GLN A 1 97 ? -5.267 -8.471 2.119 1.00 97.88 97 GLN A C 1
ATOM 787 O O . GLN A 1 97 ? -5.736 -7.417 2.551 1.00 97.88 97 GLN A O 1
ATOM 792 N N . ILE A 1 98 ? -4.342 -8.518 1.162 1.00 98.06 98 ILE A N 1
ATOM 793 C CA . ILE A 1 98 ? -3.856 -7.338 0.444 1.00 98.06 98 ILE A CA 1
ATOM 794 C C . ILE A 1 98 ? -4.139 -7.553 -1.036 1.00 98.06 98 ILE A C 1
ATOM 796 O O . ILE A 1 98 ? -3.564 -8.450 -1.653 1.00 98.06 98 ILE A O 1
ATOM 800 N N . GLY A 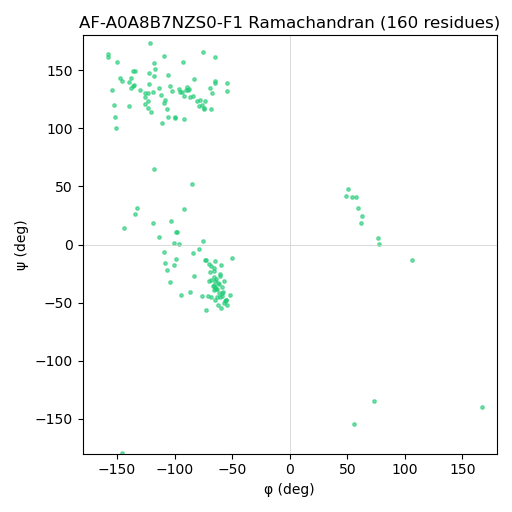1 99 ? -5.020 -6.739 -1.602 1.00 97.88 99 GLY A N 1
ATOM 801 C CA . GLY A 1 99 ? -5.159 -6.625 -3.048 1.00 97.88 99 GLY A CA 1
ATOM 802 C C . GLY A 1 99 ? -4.336 -5.444 -3.524 1.00 97.88 99 GLY A C 1
ATOM 803 O O . GLY A 1 99 ? -4.442 -4.363 -2.951 1.00 97.88 99 GLY A O 1
ATOM 804 N N . MET A 1 100 ? -3.518 -5.607 -4.553 1.00 96.31 100 MET A N 1
ATOM 805 C CA . MET A 1 100 ? -2.729 -4.486 -5.034 1.00 96.31 100 MET A CA 1
ATOM 806 C C . MET A 1 100 ? -2.497 -4.465 -6.531 1.00 96.31 100 MET A C 1
ATOM 808 O O . MET A 1 100 ? -2.193 -5.503 -7.115 1.00 96.31 100 MET A O 1
ATOM 812 N N . GLU A 1 101 ? -2.556 -3.263 -7.100 1.00 96.62 101 GLU A N 1
ATOM 813 C CA . GLU A 1 101 ? -1.910 -2.982 -8.374 1.00 96.62 101 GLU A CA 1
ATOM 814 C C . GLU A 1 101 ? -0.488 -2.491 -8.092 1.00 96.62 101 GLU A C 1
ATOM 816 O O . GLU A 1 101 ? -0.254 -1.671 -7.207 1.00 96.62 101 GLU A O 1
ATOM 821 N N . ILE A 1 102 ? 0.482 -3.039 -8.812 1.00 96.06 102 ILE A N 1
ATOM 822 C CA . ILE A 1 102 ? 1.877 -2.603 -8.752 1.00 96.06 102 ILE A CA 1
ATOM 823 C C . ILE A 1 102 ? 2.320 -2.054 -10.097 1.00 96.06 102 ILE A C 1
ATOM 825 O O . ILE A 1 102 ? 1.895 -2.555 -11.137 1.00 96.06 102 ILE A O 1
ATOM 829 N N . HIS A 1 103 ? 3.267 -1.117 -10.068 1.00 95.94 103 HIS A N 1
ATOM 830 C CA . HIS A 1 103 ? 3.728 -0.381 -11.245 1.00 95.94 103 HIS A CA 1
ATOM 831 C C . HIS A 1 103 ? 5.224 -0.613 -11.555 1.00 95.94 103 HIS A C 1
ATOM 833 O O . HIS A 1 103 ? 6.038 0.310 -11.481 1.00 95.94 103 HIS A O 1
ATOM 839 N N . PRO A 1 104 ? 5.650 -1.842 -11.915 1.00 93.38 104 PRO A N 1
ATOM 840 C CA . PRO A 1 104 ? 7.057 -2.146 -12.198 1.00 93.38 104 PRO A CA 1
ATOM 841 C C . PRO A 1 104 ? 7.609 -1.429 -13.439 1.00 93.38 104 PRO A C 1
ATOM 843 O O . PRO A 1 104 ? 8.829 -1.305 -13.581 1.00 93.38 104 PRO A O 1
ATOM 846 N N . GLY A 1 105 ? 6.738 -0.962 -14.341 1.00 90.81 105 GLY A N 1
ATOM 847 C CA . GLY A 1 105 ? 7.127 -0.209 -15.530 1.00 90.81 105 GLY A CA 1
ATOM 848 C C . GLY A 1 105 ? 8.136 -0.951 -16.415 1.00 90.81 105 GLY A C 1
ATOM 849 O O . GLY A 1 105 ? 8.218 -2.187 -16.403 1.00 90.81 105 GLY A O 1
ATOM 850 N N . ARG A 1 106 ? 8.917 -0.178 -17.185 1.00 91.69 106 ARG A N 1
ATOM 851 C CA . ARG A 1 106 ? 9.937 -0.673 -18.136 1.00 91.69 106 ARG A CA 1
ATOM 852 C C . ARG A 1 106 ? 11.374 -0.648 -17.606 1.00 91.69 106 ARG A C 1
ATOM 854 O O . ARG A 1 106 ? 12.257 -1.239 -18.219 1.00 91.69 106 ARG A O 1
ATOM 861 N N . SER A 1 107 ? 11.627 0.029 -16.485 1.00 92.56 107 SER A N 1
ATOM 862 C CA . SER A 1 107 ? 12.970 0.137 -15.902 1.00 92.56 107 SER A CA 1
ATOM 863 C C . SER A 1 107 ? 13.332 -1.133 -15.142 1.00 92.56 107 SER A C 1
ATOM 865 O O . SER A 1 107 ? 12.682 -1.461 -14.153 1.00 92.56 107 SER A O 1
ATOM 867 N N . THR A 1 108 ? 14.401 -1.819 -15.551 1.00 93.38 108 THR A N 1
ATOM 868 C CA . THR A 1 108 ? 14.912 -3.022 -14.868 1.00 93.38 108 THR A CA 1
ATOM 869 C C . THR A 1 108 ? 15.124 -2.788 -13.375 1.00 93.38 108 THR A C 1
ATOM 871 O O . THR A 1 108 ? 14.682 -3.594 -12.564 1.00 93.38 108 THR A O 1
ATOM 874 N N . THR A 1 109 ? 15.691 -1.641 -13.000 1.00 94.62 109 THR A N 1
ATOM 875 C CA . THR A 1 109 ? 15.920 -1.264 -11.601 1.00 94.62 109 THR A CA 1
ATOM 876 C C . THR A 1 109 ? 14.623 -1.150 -10.798 1.00 94.62 109 THR A C 1
ATOM 878 O O . THR A 1 109 ? 14.574 -1.593 -9.653 1.00 94.62 109 THR A O 1
ATOM 881 N N . ILE A 1 110 ? 13.567 -0.565 -11.374 1.00 94.19 110 ILE A N 1
ATOM 882 C CA . ILE A 1 110 ? 12.256 -0.447 -10.710 1.00 94.19 110 ILE A CA 1
ATOM 883 C C . ILE A 1 110 ? 11.626 -1.836 -10.563 1.00 94.19 110 ILE A C 1
ATOM 885 O O . ILE A 1 110 ? 11.186 -2.194 -9.469 1.00 94.19 110 ILE A O 1
ATOM 889 N N . ARG A 1 111 ? 11.663 -2.653 -11.627 1.00 93.81 111 ARG A N 1
ATOM 890 C CA . ARG A 1 111 ? 11.168 -4.040 -11.603 1.00 93.81 111 ARG A CA 1
ATOM 891 C C . ARG A 1 111 ? 11.838 -4.856 -10.495 1.00 93.81 111 ARG A C 1
ATOM 893 O O . ARG A 1 111 ? 11.150 -5.516 -9.718 1.00 93.81 111 ARG A O 1
ATOM 900 N N . ASP A 1 112 ? 13.164 -4.778 -10.395 1.00 94.88 112 ASP A N 1
ATOM 901 C CA . ASP A 1 112 ? 13.938 -5.537 -9.410 1.00 94.88 112 ASP A CA 1
ATOM 902 C C . ASP A 1 112 ? 13.622 -5.107 -7.970 1.00 94.88 112 ASP A C 1
ATOM 904 O O . ASP A 1 112 ? 13.507 -5.964 -7.087 1.00 94.88 112 ASP A O 1
ATOM 908 N N . LYS A 1 113 ? 13.408 -3.803 -7.732 1.00 95.94 113 LYS A N 1
ATOM 909 C CA . LYS A 1 113 ? 12.985 -3.274 -6.424 1.00 95.94 113 LYS A CA 1
ATOM 910 C C . LYS A 1 113 ? 11.617 -3.813 -6.005 1.00 95.94 113 LYS A C 1
ATOM 912 O O . LYS A 1 113 ? 11.520 -4.398 -4.926 1.00 95.94 113 LYS A O 1
ATOM 917 N N . ILE A 1 114 ? 10.601 -3.704 -6.868 1.00 95.25 114 ILE A N 1
ATOM 918 C CA . ILE A 1 114 ? 9.248 -4.206 -6.560 1.00 95.25 114 ILE A CA 1
ATOM 919 C C . ILE A 1 114 ? 9.278 -5.716 -6.307 1.00 95.25 114 ILE A C 1
ATOM 921 O O . ILE A 1 114 ? 8.724 -6.197 -5.321 1.00 95.25 114 ILE A O 1
ATOM 925 N N . TRP A 1 115 ? 9.977 -6.488 -7.143 1.00 94.19 115 TRP A N 1
ATOM 926 C CA . TRP A 1 115 ? 10.099 -7.935 -6.938 1.00 94.19 115 TRP A CA 1
ATOM 927 C C . TRP A 1 115 ? 10.855 -8.308 -5.666 1.00 94.19 115 TRP A C 1
ATOM 929 O O . TRP A 1 115 ? 10.538 -9.331 -5.060 1.00 94.19 115 TRP A O 1
ATOM 939 N N . SER A 1 116 ? 11.818 -7.498 -5.225 1.00 95.81 116 SER A N 1
ATOM 940 C CA . SER A 1 116 ? 12.458 -7.681 -3.920 1.00 95.81 116 SER A CA 1
ATOM 941 C C . SER A 1 116 ? 11.471 -7.479 -2.768 1.00 95.81 116 SER A C 1
ATOM 943 O O . SER A 1 116 ? 11.362 -8.343 -1.899 1.00 95.81 116 SER A O 1
ATOM 945 N N . GLN A 1 117 ? 10.689 -6.400 -2.803 1.00 95.19 117 GLN A N 1
ATOM 946 C CA . GLN A 1 117 ? 9.687 -6.089 -1.775 1.00 95.19 117 GLN A CA 1
ATOM 947 C C . GLN A 1 117 ? 8.568 -7.137 -1.727 1.00 95.19 117 GLN A C 1
ATOM 949 O O . GLN A 1 117 ? 8.166 -7.586 -0.658 1.00 95.19 117 GLN A O 1
ATOM 954 N N . ILE A 1 118 ? 8.141 -7.640 -2.884 1.00 94.19 118 ILE A N 1
ATOM 955 C CA . ILE A 1 118 ? 7.174 -8.739 -2.955 1.00 94.19 118 ILE A CA 1
ATOM 956 C C . ILE A 1 118 ? 7.714 -10.034 -2.342 1.00 94.19 118 ILE A C 1
ATOM 958 O O . ILE A 1 118 ? 6.978 -10.764 -1.673 1.00 94.19 118 ILE A O 1
ATOM 962 N N . ARG A 1 119 ? 9.002 -10.340 -2.535 1.00 94.50 119 ARG A N 1
ATOM 963 C CA . ARG A 1 119 ? 9.623 -11.488 -1.859 1.00 94.50 119 ARG A CA 1
ATOM 964 C C . ARG A 1 119 ? 9.660 -11.295 -0.342 1.00 94.50 119 ARG A C 1
ATOM 966 O O . ARG A 1 119 ? 9.424 -12.263 0.373 1.00 94.50 119 ARG A O 1
ATOM 973 N N . GLN A 1 120 ? 9.878 -10.074 0.142 1.00 94.56 120 GLN A N 1
ATOM 974 C CA . GLN A 1 120 ? 9.806 -9.768 1.575 1.00 94.56 120 GLN A CA 1
ATOM 975 C C . GLN A 1 120 ? 8.381 -9.931 2.125 1.00 94.56 120 GLN A C 1
ATOM 977 O O . GLN A 1 120 ? 8.195 -10.530 3.183 1.00 94.56 120 GLN A O 1
ATOM 982 N N . LEU A 1 121 ? 7.349 -9.531 1.377 1.00 93.50 121 LEU A N 1
ATOM 983 C CA . LEU A 1 121 ? 5.962 -9.758 1.795 1.00 93.50 121 LEU A CA 1
ATOM 984 C C . LEU A 1 121 ? 5.655 -11.257 1.989 1.00 93.50 121 LEU A C 1
ATOM 986 O O . LEU A 1 121 ? 4.984 -11.636 2.950 1.00 93.50 121 LEU A O 1
ATOM 990 N N . ARG A 1 122 ? 6.226 -12.137 1.151 1.00 92.75 122 ARG A N 1
ATOM 991 C CA . ARG A 1 122 ? 6.120 -13.603 1.320 1.00 92.75 122 ARG A CA 1
ATOM 992 C C . ARG A 1 122 ? 6.751 -14.111 2.617 1.00 92.75 122 ARG A C 1
ATOM 994 O O . ARG A 1 122 ? 6.238 -15.072 3.191 1.00 92.75 122 ARG A O 1
ATOM 1001 N N . SER A 1 123 ? 7.828 -13.481 3.096 1.00 92.81 123 SER A N 1
ATOM 1002 C CA . SER A 1 123 ? 8.408 -13.820 4.404 1.00 92.81 123 SER A CA 1
ATOM 1003 C C . SER A 1 123 ? 7.533 -13.400 5.590 1.00 92.81 123 SER A C 1
ATOM 1005 O O . SER A 1 123 ? 7.679 -13.972 6.663 1.00 92.81 123 SER A O 1
ATOM 1007 N N . LEU A 1 124 ? 6.558 -12.504 5.394 1.00 93.25 124 LEU A N 1
ATOM 1008 C CA . LEU A 1 124 ? 5.610 -12.056 6.425 1.00 93.25 124 LEU A CA 1
ATOM 1009 C C . LEU A 1 124 ? 4.313 -12.892 6.465 1.00 93.25 124 LEU A C 1
ATOM 1011 O O . LEU A 1 124 ? 3.238 -12.398 6.803 1.00 93.25 124 LEU A O 1
ATOM 1015 N N . HIS A 1 125 ? 4.404 -14.179 6.115 1.00 93.88 125 HIS A N 1
ATOM 1016 C CA . HIS A 1 125 ? 3.288 -15.137 6.086 1.00 93.88 125 HIS A CA 1
ATOM 1017 C C . HIS A 1 125 ? 2.149 -14.809 5.106 1.00 93.88 125 HIS A C 1
ATOM 1019 O O . HIS A 1 125 ? 1.062 -15.384 5.216 1.00 93.88 125 HIS A O 1
ATOM 1025 N N . PHE A 1 126 ? 2.387 -13.954 4.112 1.00 96.50 126 PHE A N 1
ATOM 1026 C CA . PHE A 1 126 ? 1.458 -13.754 3.003 1.00 96.50 126 PHE A CA 1
ATOM 1027 C C . PHE A 1 126 ? 1.730 -14.740 1.863 1.00 96.50 126 PHE A C 1
ATOM 1029 O O . PHE A 1 126 ? 2.863 -14.928 1.420 1.00 96.50 126 PHE A O 1
ATOM 1036 N N . SER A 1 127 ? 0.667 -15.359 1.356 1.00 96.00 127 SER A N 1
ATOM 1037 C CA . SER A 1 127 ? 0.689 -16.191 0.152 1.00 96.00 127 SER A CA 1
ATOM 1038 C C . SER A 1 127 ? 0.114 -15.415 -1.014 1.00 96.00 127 SER A C 1
ATOM 1040 O O . SER A 1 127 ? -0.974 -14.855 -0.903 1.00 96.00 127 SER A O 1
ATOM 1042 N N . GLN A 1 128 ? 0.813 -15.427 -2.145 1.00 96.12 128 GLN A N 1
ATOM 1043 C CA . GLN A 1 128 ? 0.245 -14.941 -3.395 1.00 96.12 128 GLN A CA 1
ATOM 1044 C C . GLN A 1 128 ? -0.746 -15.983 -3.911 1.00 96.12 128 GLN A C 1
ATOM 1046 O O . GLN A 1 128 ? -0.333 -17.099 -4.223 1.00 96.12 128 GLN A O 1
ATOM 1051 N N . VAL A 1 12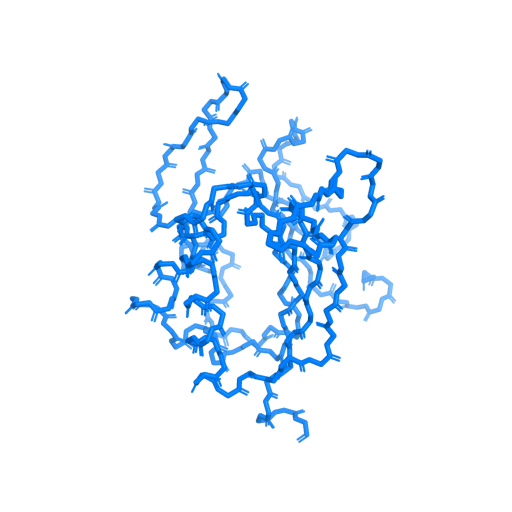9 ? -2.025 -15.632 -4.006 1.00 96.75 129 VAL A N 1
ATOM 1052 C CA . VAL A 1 129 ? -3.070 -16.550 -4.504 1.00 96.75 129 VAL A CA 1
ATOM 1053 C C . VAL A 1 129 ? -3.572 -16.165 -5.893 1.00 96.75 129 VAL A C 1
ATOM 1055 O O . VAL A 1 129 ? -4.167 -16.984 -6.584 1.00 96.75 129 VAL A O 1
ATOM 1058 N N . PHE A 1 130 ? -3.294 -14.936 -6.330 1.00 96.69 130 PHE A N 1
ATOM 1059 C CA . PHE A 1 130 ? -3.631 -14.451 -7.663 1.00 96.69 130 PHE A CA 1
ATOM 1060 C C . PHE A 1 130 ? -2.584 -13.450 -8.146 1.00 96.69 130 PHE A C 1
ATOM 1062 O O . PHE A 1 130 ? -2.056 -12.662 -7.360 1.00 96.69 130 PHE A O 1
ATOM 1069 N N . SER A 1 131 ? -2.286 -13.480 -9.443 1.00 95.38 131 SER A N 1
ATOM 1070 C CA . SER A 1 131 ? -1.591 -12.395 -10.127 1.00 95.38 131 SER A CA 1
ATOM 1071 C C . SER A 1 131 ? -1.935 -12.399 -11.606 1.00 95.38 131 SER A C 1
ATOM 1073 O O . SER A 1 131 ? -1.878 -13.450 -12.247 1.00 95.38 131 SER A O 1
ATOM 1075 N N . GLN A 1 132 ? -2.262 -11.229 -12.144 1.00 95.12 132 GLN A N 1
ATOM 1076 C CA . GLN A 1 132 ? -2.491 -11.046 -13.570 1.00 95.12 132 GLN A CA 1
ATOM 1077 C C . GLN A 1 132 ? -1.852 -9.747 -14.064 1.00 95.12 132 GLN A C 1
ATOM 1079 O O . GLN A 1 132 ? -1.844 -8.747 -13.344 1.00 95.12 132 GLN A O 1
ATOM 1084 N N . PRO A 1 133 ? -1.299 -9.739 -15.288 1.00 93.75 133 PRO A N 1
ATOM 1085 C CA . PRO A 1 133 ? -0.898 -8.496 -15.928 1.00 93.75 133 PRO A CA 1
ATOM 1086 C C . PRO A 1 133 ? -2.132 -7.633 -16.210 1.00 93.75 133 PRO A C 1
ATOM 1088 O O . PRO A 1 133 ? -3.150 -8.133 -16.687 1.00 93.75 133 PRO A O 1
ATOM 1091 N N . ASN A 1 134 ? -2.023 -6.326 -15.992 1.00 89.31 134 ASN A N 1
ATOM 1092 C CA . ASN A 1 134 ? -3.005 -5.377 -16.501 1.00 89.31 134 ASN A CA 1
ATOM 1093 C C . ASN A 1 134 ? -2.779 -5.222 -18.018 1.00 89.31 134 ASN A C 1
ATOM 1095 O O . ASN A 1 134 ? -1.699 -4.803 -18.441 1.00 89.31 134 ASN A O 1
ATOM 1099 N N . LEU A 1 135 ? -3.765 -5.594 -18.840 1.00 84.31 135 LEU A N 1
ATOM 1100 C CA . LEU A 1 135 ? -3.646 -5.671 -20.305 1.00 84.31 135 LEU A CA 1
ATOM 1101 C C . LEU A 1 135 ? -4.295 -4.496 -21.057 1.00 84.31 135 LEU A C 1
ATOM 1103 O O . LEU A 1 135 ? -4.568 -4.607 -22.252 1.00 84.31 135 LEU A O 1
ATOM 1107 N N . VAL A 1 136 ? -4.525 -3.353 -20.402 1.00 86.75 136 VAL A N 1
ATOM 1108 C CA . VAL A 1 136 ? -4.939 -2.122 -21.102 1.00 86.75 136 VAL A CA 1
ATOM 1109 C C . VAL A 1 136 ? -3.930 -1.796 -22.212 1.00 86.75 136 VAL A C 1
ATOM 1111 O O . VAL A 1 136 ? -2.732 -1.924 -21.996 1.00 86.75 136 VAL A O 1
ATOM 1114 N N . ALA A 1 137 ? -4.396 -1.355 -23.389 1.00 75.25 137 ALA A N 1
ATOM 1115 C CA . ALA A 1 137 ? -3.665 -1.314 -24.672 1.00 75.25 137 ALA A CA 1
ATOM 1116 C C . ALA A 1 137 ? -2.255 -0.665 -24.691 1.00 75.25 137 ALA A C 1
ATOM 1118 O O . ALA A 1 137 ? -1.541 -0.798 -25.680 1.00 75.25 137 ALA A O 1
ATOM 1119 N N . LYS A 1 138 ? -1.834 0.034 -23.628 1.00 83.88 138 LYS A N 1
ATOM 1120 C CA . LYS A 1 138 ? -0.502 0.657 -23.480 1.00 83.88 138 LYS A CA 1
ATOM 1121 C C . LYS A 1 138 ? 0.414 -0.031 -22.459 1.00 83.88 138 LYS A C 1
ATOM 1123 O O . LYS A 1 138 ? 1.581 0.343 -22.333 1.00 83.88 138 LYS A O 1
ATOM 1128 N N . ASN A 1 139 ? -0.105 -1.006 -21.725 1.00 87.38 139 ASN A N 1
ATOM 1129 C CA . ASN A 1 139 ? 0.598 -1.670 -20.638 1.00 87.38 139 ASN A CA 1
ATOM 1130 C C . ASN A 1 139 ? 1.465 -2.847 -21.107 1.00 87.38 139 ASN A C 1
ATOM 1132 O O . ASN A 1 139 ? 2.588 -2.946 -20.606 1.00 87.38 139 ASN A O 1
ATOM 1136 N N . PRO A 1 140 ? 1.027 -3.699 -22.057 1.00 93.31 140 PRO A N 1
ATOM 1137 C CA . PRO A 1 140 ? 1.858 -4.783 -22.564 1.00 93.31 140 PRO A CA 1
ATOM 1138 C C . PRO A 1 140 ? 3.100 -4.289 -23.318 1.00 93.31 140 PRO A C 1
ATOM 1140 O O . PRO A 1 140 ? 3.038 -3.320 -24.078 1.00 93.31 140 PRO A O 1
ATOM 1143 N N . TYR A 1 141 ? 4.232 -4.964 -23.126 1.00 92.56 141 TYR A N 1
ATOM 1144 C CA . TYR A 1 141 ? 5.457 -4.768 -23.905 1.00 92.56 141 TYR A CA 1
ATOM 1145 C C . TYR A 1 141 ? 6.366 -6.004 -23.833 1.00 92.56 141 TYR A C 1
ATOM 1147 O O . TYR A 1 141 ? 6.199 -6.857 -22.962 1.00 92.56 141 TYR A O 1
ATOM 1155 N N . GLU A 1 142 ? 7.344 -6.098 -24.732 1.00 93.50 142 GLU A N 1
ATOM 1156 C CA . GLU A 1 142 ? 8.332 -7.180 -24.722 1.00 93.50 142 GLU A CA 1
ATOM 1157 C C . GLU A 1 142 ? 9.497 -6.881 -23.772 1.00 93.50 142 GLU A C 1
ATOM 1159 O O . GLU A 1 142 ? 10.145 -5.836 -23.853 1.00 93.50 142 GLU A O 1
ATOM 1164 N N . PHE A 1 143 ? 9.796 -7.827 -22.882 1.00 90.50 143 PHE A N 1
ATOM 1165 C CA . PHE A 1 143 ? 10.933 -7.768 -21.969 1.00 90.50 143 PHE A CA 1
ATOM 1166 C C . PHE A 1 143 ? 11.585 -9.140 -21.846 1.00 90.50 143 PHE A C 1
ATOM 1168 O O . PHE A 1 143 ? 10.963 -10.088 -21.371 1.00 90.50 143 PHE A O 1
ATOM 1175 N N . ARG A 1 144 ? 12.865 -9.246 -22.232 1.00 90.12 144 ARG A N 1
ATOM 1176 C CA . ARG A 1 144 ? 13.618 -10.516 -22.219 1.00 90.12 144 ARG A CA 1
ATOM 1177 C C . ARG A 1 144 ? 12.855 -11.652 -22.927 1.00 90.12 144 ARG A C 1
ATOM 1179 O O . ARG A 1 144 ? 12.738 -12.749 -22.384 1.00 90.12 144 ARG A O 1
ATOM 1186 N N . ASN A 1 145 ? 12.342 -11.368 -24.128 1.00 93.44 145 ASN A N 1
ATOM 1187 C CA . ASN A 1 145 ? 11.585 -12.298 -24.981 1.00 93.44 145 ASN A CA 1
ATOM 1188 C C . ASN A 1 145 ? 10.304 -12.847 -24.328 1.00 93.44 145 ASN A C 1
ATOM 1190 O O . ASN A 1 145 ? 9.928 -13.999 -24.546 1.00 93.44 145 ASN A O 1
ATOM 1194 N N . LYS A 1 146 ? 9.673 -12.047 -23.467 1.00 91.50 146 LYS A N 1
ATOM 1195 C CA . LYS A 1 146 ? 8.380 -12.345 -22.858 1.00 91.50 146 LYS A CA 1
ATOM 1196 C C . LYS A 1 146 ? 7.504 -11.105 -22.921 1.00 91.50 146 LYS A C 1
ATOM 1198 O O . LYS A 1 146 ? 7.944 -10.019 -22.535 1.00 91.50 146 LYS A O 1
ATOM 1203 N N . THR A 1 147 ? 6.237 -11.304 -23.263 1.00 91.88 147 THR A N 1
ATOM 1204 C CA . THR A 1 147 ? 5.214 -10.280 -23.088 1.00 91.88 147 THR A CA 1
ATOM 1205 C C . THR A 1 147 ? 4.976 -10.061 -21.594 1.00 91.88 147 THR A C 1
ATOM 1207 O O . THR A 1 147 ? 4.555 -10.959 -20.862 1.00 91.88 147 THR A O 1
ATOM 1210 N N . VAL A 1 148 ? 5.280 -8.857 -21.126 1.00 92.81 148 VAL A N 1
ATOM 1211 C CA . VAL A 1 148 ? 5.089 -8.405 -19.745 1.00 92.81 148 VAL A CA 1
ATOM 1212 C C . VAL A 1 148 ? 4.175 -7.185 -19.726 1.00 92.81 148 VAL A C 1
ATOM 1214 O O . VAL A 1 148 ? 3.842 -6.642 -20.775 1.00 92.81 148 VAL A O 1
ATOM 1217 N N . SER A 1 149 ? 3.785 -6.736 -18.534 1.00 94.56 149 SER A N 1
ATOM 1218 C CA . SER A 1 149 ? 3.004 -5.514 -18.361 1.00 94.56 149 SER A CA 1
ATOM 1219 C C . SER A 1 149 ? 3.753 -4.466 -17.536 1.00 94.56 149 SER A C 1
ATOM 1221 O O . SER A 1 149 ? 4.660 -4.783 -16.753 1.00 94.56 149 SER A O 1
ATOM 1223 N N . ASN A 1 150 ? 3.379 -3.203 -17.740 1.00 93.94 150 ASN A N 1
ATOM 1224 C CA . ASN A 1 150 ? 3.750 -2.087 -16.877 1.00 93.94 150 ASN A CA 1
ATOM 1225 C C . ASN A 1 150 ? 3.065 -2.150 -15.509 1.00 93.94 150 ASN A C 1
ATOM 1227 O O . ASN A 1 150 ? 3.637 -1.597 -14.571 1.00 93.94 150 ASN A O 1
ATOM 1231 N N . CYS A 1 151 ? 1.919 -2.837 -15.404 1.00 94.50 151 CYS A N 1
ATOM 1232 C CA . CYS A 1 151 ? 1.165 -2.987 -14.162 1.00 94.50 151 CYS A CA 1
ATOM 1233 C C . CYS A 1 151 ? 0.674 -4.427 -13.958 1.00 94.50 151 CYS A C 1
ATOM 1235 O O . CYS A 1 151 ? 0.399 -5.149 -14.921 1.00 94.50 151 CYS A O 1
ATOM 1237 N N . TYR A 1 152 ? 0.561 -4.859 -12.706 1.00 95.88 152 TYR A N 1
ATOM 1238 C CA . TYR A 1 152 ? 0.022 -6.176 -12.359 1.00 95.88 152 TYR A CA 1
ATOM 1239 C C . TYR A 1 152 ? -0.928 -6.050 -11.181 1.00 95.88 152 TYR A C 1
ATOM 1241 O O . TYR A 1 152 ? -0.575 -5.421 -10.189 1.00 95.88 152 TYR A O 1
ATOM 1249 N N . GLU A 1 153 ? -2.065 -6.730 -11.264 1.00 96.50 153 GLU A N 1
ATOM 1250 C CA . GLU A 1 153 ? -2.950 -6.951 -10.124 1.00 96.50 153 GLU A CA 1
ATOM 1251 C C . GLU A 1 153 ? -2.497 -8.210 -9.387 1.00 96.50 153 GLU A C 1
ATOM 1253 O O . GLU A 1 153 ? -2.205 -9.240 -10.007 1.00 96.50 153 GLU A O 1
ATOM 1258 N N . ILE A 1 154 ? -2.404 -8.133 -8.063 1.00 97.19 154 ILE A N 1
ATOM 1259 C CA . ILE A 1 154 ? -1.913 -9.207 -7.200 1.00 97.19 154 ILE A CA 1
ATOM 1260 C C . ILE A 1 154 ? -2.800 -9.310 -5.961 1.00 97.19 154 ILE A C 1
ATOM 1262 O O . ILE A 1 154 ? -3.104 -8.303 -5.325 1.00 97.19 154 ILE A O 1
ATOM 1266 N N . LEU A 1 155 ? -3.175 -10.537 -5.590 1.00 97.88 155 LEU A N 1
ATOM 1267 C CA . LEU A 1 155 ? -3.854 -10.822 -4.326 1.00 97.88 155 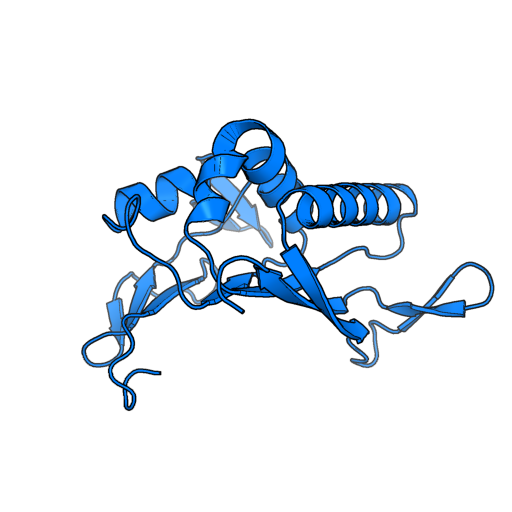LEU A CA 1
ATOM 1268 C C . LEU A 1 155 ? -2.950 -11.625 -3.399 1.00 97.88 155 LEU A C 1
ATOM 1270 O O . LEU A 1 155 ? -2.442 -12.697 -3.758 1.00 97.88 155 LEU A O 1
ATOM 1274 N N . TRP A 1 156 ? -2.829 -11.120 -2.181 1.00 97.56 156 TRP A N 1
ATOM 1275 C CA . TRP A 1 156 ? -2.133 -11.738 -1.071 1.00 97.56 156 TRP A CA 1
ATOM 1276 C C . TRP A 1 156 ? -3.124 -12.124 0.012 1.00 97.56 156 TRP A C 1
ATOM 1278 O O . TRP A 1 156 ? -3.954 -11.311 0.411 1.00 97.56 156 TRP A O 1
ATOM 1288 N N . VAL A 1 157 ? -2.985 -13.338 0.535 1.00 97.75 157 VAL A N 1
ATOM 1289 C CA . VAL A 1 157 ? -3.759 -13.814 1.682 1.00 97.75 157 VAL A CA 1
ATOM 1290 C C . VAL A 1 157 ? -2.806 -14.249 2.779 1.00 97.75 157 VAL A C 1
ATOM 1292 O O . VAL A 1 157 ? -1.848 -14.990 2.534 1.00 97.75 157 VAL A O 1
ATOM 1295 N N . ARG A 1 158 ? -3.045 -13.774 3.997 1.00 95.12 158 ARG A N 1
ATOM 1296 C CA . ARG A 1 158 ? -2.226 -14.114 5.152 1.00 95.12 158 ARG A CA 1
ATOM 1297 C C . ARG A 1 158 ? -2.583 -15.506 5.655 1.00 95.12 158 ARG A C 1
ATOM 1299 O O . ARG A 1 158 ? -3.723 -15.774 6.015 1.00 95.12 158 ARG A O 1
ATOM 1306 N N . LYS A 1 159 ? -1.582 -16.385 5.738 1.00 89.25 159 LYS A N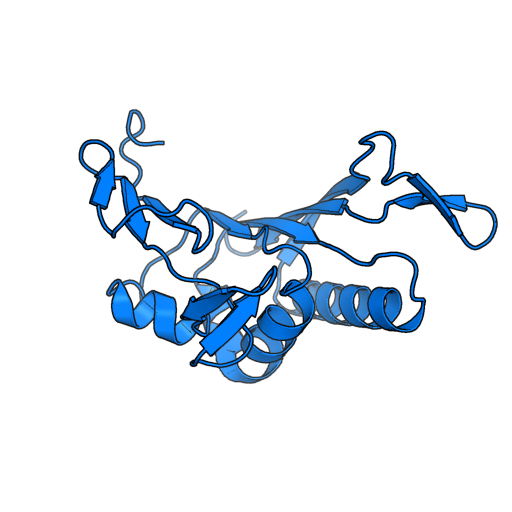 1
ATOM 1307 C CA . LYS A 1 159 ? -1.764 -17.805 6.087 1.00 89.25 159 LYS A CA 1
ATOM 1308 C C . LYS A 1 159 ? -2.386 -18.038 7.466 1.00 89.25 159 LYS A C 1
ATOM 1310 O O . LYS A 1 159 ? -2.974 -19.080 7.676 1.00 89.25 159 LYS A O 1
ATOM 1315 N N . GLN A 1 160 ? -2.237 -17.097 8.398 1.00 82.56 160 GLN A N 1
ATOM 1316 C CA . GLN A 1 160 ? -2.730 -17.236 9.775 1.00 82.56 160 GLN A CA 1
ATOM 1317 C C . GLN A 1 160 ? -4.258 -17.124 9.903 1.00 82.56 160 GLN A C 1
ATOM 1319 O O . GLN A 1 160 ? -4.794 -17.448 10.956 1.00 82.56 160 GLN A O 1
ATOM 1324 N N . PHE A 1 161 ? -4.948 -16.652 8.861 1.00 76.75 161 PHE A N 1
ATOM 1325 C CA . PHE A 1 161 ? -6.405 -16.486 8.848 1.00 76.75 161 PHE A CA 1
ATOM 1326 C C . PHE A 1 161 ? -7.113 -17.430 7.861 1.00 76.75 161 PHE A C 1
ATOM 1328 O O . PHE A 1 161 ? -8.317 -17.277 7.660 1.00 76.75 161 PHE A O 1
ATOM 1335 N N . ASN A 1 162 ? -6.369 -18.359 7.245 1.00 55.97 162 ASN A N 1
ATOM 1336 C CA . ASN A 1 162 ? -6.873 -19.362 6.302 1.00 55.97 162 ASN A CA 1
ATOM 1337 C C . ASN A 1 162 ? -7.020 -20.733 6.952 1.00 55.97 162 ASN A C 1
ATOM 1339 O O . ASN A 1 162 ? -6.174 -21.060 7.814 1.00 55.97 162 ASN A O 1
#

Radius of gyration: 16.29 Å; Cα contacts (8 Å, |Δi|>4): 293; chains: 1; bounding box: 41×39×42 Å

Nearest PDB structures (foldseek):
  7f4s-assembly1_A  TM=4.975E-01  e=5.044E-02  Tetrahymena thermophila SB210
  6i6i-assembly1_A  TM=4.945E-01  e=2.129E-01  Thermus thermophilus HB8
  6i6y-assembly1_A-2  TM=5.243E-01  e=4.513E-01  Thermus thermophilus HB8
  6i6o-assembly1_C  TM=4.824E-01  e=1.308E+00  Thermus thermophilus HB8
  1cqn-assembly2_B  TM=4.115E-01  e=1.579E+00  Thermus thermophilus